Protein AF-A0A9D7S375-F1 (afdb_monomer_lite)

Structure (mmCIF, N/CA/C/O backbone):
data_AF-A0A9D7S375-F1
#
_entry.id   AF-A0A9D7S375-F1
#
loop_
_atom_site.group_PDB
_atom_site.id
_atom_site.type_symbol
_atom_site.label_atom_id
_atom_site.label_alt_id
_atom_site.label_comp_id
_atom_site.label_asym_id
_atom_site.label_entity_id
_atom_site.label_seq_id
_atom_site.pdbx_PDB_ins_code
_atom_site.Cartn_x
_atom_site.Cartn_y
_atom_site.Cartn_z
_atom_site.occupancy
_atom_site.B_iso_or_equiv
_atom_site.auth_seq_id
_atom_site.auth_comp_id
_atom_site.auth_asym_id
_atom_site.auth_atom_id
_atom_site.pdbx_PDB_model_num
ATOM 1 N N . MET A 1 1 ? 10.316 15.879 23.437 1.00 50.62 1 MET A N 1
ATOM 2 C CA . MET A 1 1 ? 9.404 14.785 23.042 1.00 50.62 1 MET A CA 1
ATOM 3 C C . MET A 1 1 ? 8.643 15.244 21.805 1.00 50.62 1 MET A C 1
ATOM 5 O O . MET A 1 1 ? 8.197 16.386 21.811 1.00 50.62 1 MET A O 1
ATOM 9 N N . ARG A 1 2 ? 8.605 14.464 20.718 1.00 58.50 2 ARG A N 1
ATOM 10 C CA . ARG A 1 2 ? 7.935 14.869 19.467 1.00 58.50 2 ARG A CA 1
ATOM 11 C C . ARG A 1 2 ? 6.590 14.155 19.379 1.00 58.50 2 ARG A C 1
ATOM 13 O O . ARG A 1 2 ? 6.566 12.938 19.292 1.00 58.50 2 ARG A O 1
ATOM 20 N N . GLU A 1 3 ? 5.503 14.914 19.408 1.00 64.56 3 GLU A N 1
ATOM 21 C CA . GLU A 1 3 ? 4.153 14.411 19.145 1.00 64.56 3 GLU A CA 1
ATOM 22 C C . GLU A 1 3 ? 3.742 14.777 17.717 1.00 64.56 3 GLU A C 1
ATOM 24 O O . GLU A 1 3 ? 4.007 15.894 17.260 1.00 64.56 3 GLU A O 1
ATOM 29 N N . LEU A 1 4 ? 3.089 13.852 17.010 1.00 70.75 4 LEU A N 1
ATOM 30 C CA . LEU A 1 4 ? 2.532 14.123 15.689 1.00 70.75 4 LEU A CA 1
ATOM 31 C C . LEU A 1 4 ? 1.154 14.772 15.862 1.00 70.75 4 LEU A C 1
ATOM 33 O O . LEU A 1 4 ? 0.188 14.111 16.226 1.00 70.75 4 LEU A O 1
ATOM 37 N N . ARG A 1 5 ? 1.064 16.081 15.618 1.00 74.31 5 ARG A N 1
ATOM 38 C CA . ARG A 1 5 ? -0.189 16.844 15.716 1.00 74.31 5 ARG A CA 1
ATOM 39 C C . ARG A 1 5 ? -0.501 17.503 14.378 1.00 74.31 5 ARG A C 1
ATOM 41 O O . ARG A 1 5 ? 0.368 18.141 13.790 1.00 74.31 5 ARG A O 1
ATOM 48 N N . GLY A 1 6 ? -1.742 17.382 13.912 1.00 83.38 6 GLY A N 1
ATOM 49 C CA . GLY A 1 6 ? -2.213 18.040 12.692 1.00 83.38 6 GLY A CA 1
ATOM 50 C C . GLY A 1 6 ? -3.234 17.216 11.914 1.00 83.38 6 GLY A C 1
ATOM 51 O O . GLY A 1 6 ? -3.605 16.117 12.314 1.00 83.38 6 GLY A O 1
ATOM 52 N N . LEU A 1 7 ? -3.686 17.763 10.784 1.00 84.88 7 LEU A N 1
ATOM 53 C CA . LEU A 1 7 ? -4.572 17.077 9.845 1.00 84.88 7 LEU A CA 1
ATOM 54 C C . LEU A 1 7 ? -3.773 16.635 8.618 1.00 84.88 7 LEU A C 1
ATOM 56 O O . LEU A 1 7 ? -3.236 17.473 7.893 1.00 84.88 7 LEU A O 1
ATOM 60 N N . MET A 1 8 ? -3.752 15.332 8.350 1.00 88.88 8 MET A N 1
ATOM 61 C CA . MET A 1 8 ? -3.214 14.779 7.110 1.00 88.88 8 MET A CA 1
ATOM 62 C C . MET A 1 8 ? -4.339 14.616 6.087 1.00 88.88 8 MET A C 1
ATOM 64 O O . MET A 1 8 ? -5.392 14.062 6.399 1.00 88.88 8 MET A O 1
ATOM 68 N N . LYS A 1 9 ? -4.119 15.095 4.860 1.00 90.44 9 LYS A N 1
ATOM 69 C CA . LYS A 1 9 ? -5.032 14.899 3.726 1.00 90.44 9 LYS A CA 1
ATOM 70 C C . LYS A 1 9 ? -4.306 14.145 2.621 1.00 90.44 9 LYS A C 1
ATOM 72 O O . LYS A 1 9 ? -3.119 14.368 2.402 1.00 90.44 9 LYS A O 1
ATOM 77 N N . GLY A 1 10 ? -5.035 13.296 1.911 1.00 91.50 10 GLY A N 1
ATOM 78 C CA . GLY A 1 10 ? -4.535 12.546 0.768 1.00 91.50 10 GLY A CA 1
ATOM 79 C C . GLY A 1 10 ? -5.690 11.970 -0.038 1.00 91.50 10 GLY A C 1
ATOM 80 O O . GLY A 1 10 ? -6.828 11.957 0.432 1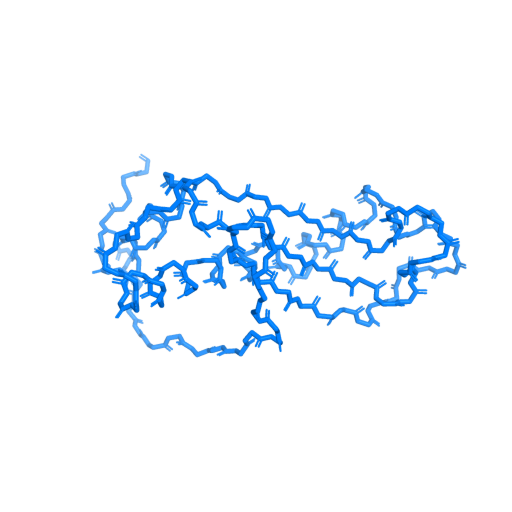.00 91.50 10 GLY A O 1
ATOM 81 N N . TYR A 1 11 ? -5.380 11.501 -1.241 1.00 95.69 11 TYR A N 1
ATOM 82 C CA . TYR A 1 11 ? -6.328 10.868 -2.148 1.00 95.69 11 TYR A CA 1
ATOM 83 C C . TYR A 1 11 ? -5.757 9.514 -2.548 1.00 95.69 11 TYR A C 1
ATOM 85 O O . TYR A 1 11 ? -4.602 9.436 -2.948 1.00 95.69 11 TYR A O 1
ATOM 93 N N . VAL A 1 12 ? -6.551 8.460 -2.392 1.00 96.81 12 VAL A N 1
ATOM 94 C CA . VAL A 1 12 ? -6.218 7.133 -2.916 1.00 96.81 12 VAL A CA 1
ATOM 95 C C . VAL A 1 12 ? -6.832 7.048 -4.307 1.00 96.81 12 VAL A C 1
ATOM 97 O O . VAL A 1 12 ? -8.033 7.292 -4.429 1.00 96.81 12 VAL A O 1
ATOM 100 N N . ASP A 1 13 ? -6.040 6.716 -5.329 1.00 97.56 13 ASP A N 1
ATOM 101 C CA . ASP A 1 13 ? -6.536 6.644 -6.712 1.00 97.56 13 ASP A CA 1
ATOM 102 C C . ASP A 1 13 ? -7.663 5.616 -6.848 1.00 97.56 13 ASP A C 1
ATOM 104 O O . ASP A 1 13 ? -8.696 5.890 -7.459 1.00 97.56 13 ASP A O 1
ATOM 108 N N . LEU A 1 14 ? -7.471 4.427 -6.264 1.00 98.50 14 LEU A N 1
ATOM 109 C CA . LEU A 1 14 ? -8.462 3.360 -6.295 1.00 98.50 14 LEU A CA 1
ATOM 110 C C . LEU A 1 14 ? -8.442 2.520 -5.014 1.00 98.50 14 LEU A C 1
ATOM 112 O O . LEU A 1 14 ? -7.395 2.084 -4.538 1.00 98.50 14 LEU A O 1
ATOM 116 N N . VAL A 1 15 ? -9.639 2.230 -4.503 1.00 98.44 15 VAL A N 1
ATOM 117 C CA . VAL A 1 15 ? -9.885 1.142 -3.552 1.00 98.44 15 VAL A CA 1
ATOM 118 C C . VAL A 1 15 ? -10.713 0.085 -4.266 1.00 98.44 15 VAL A C 1
ATOM 120 O O . VAL A 1 15 ? -11.724 0.415 -4.884 1.00 98.44 15 VAL A O 1
ATOM 123 N N . PHE A 1 16 ? -10.303 -1.177 -4.186 1.00 98.56 16 PHE A N 1
ATOM 124 C CA . PHE A 1 16 ? -11.020 -2.277 -4.830 1.00 98.56 16 PHE A CA 1
ATOM 125 C C . PHE A 1 16 ? -11.116 -3.498 -3.918 1.00 98.56 16 PHE A C 1
ATOM 127 O O . PHE A 1 16 ? -10.298 -3.675 -3.015 1.00 98.56 16 PHE A O 1
ATOM 134 N N . ALA A 1 17 ? -12.128 -4.331 -4.161 1.00 98.19 17 ALA A N 1
ATOM 135 C CA . ALA A 1 17 ? -12.300 -5.606 -3.484 1.00 98.19 17 ALA A CA 1
ATOM 136 C C . ALA A 1 17 ? -11.902 -6.753 -4.418 1.00 98.19 17 ALA A C 1
ATOM 138 O O . ALA A 1 17 ? -12.366 -6.818 -5.557 1.00 98.19 17 ALA A O 1
ATOM 139 N N . PHE A 1 18 ? -11.054 -7.656 -3.938 1.00 97.19 18 PHE A N 1
ATOM 140 C CA . PHE A 1 18 ? -10.633 -8.853 -4.65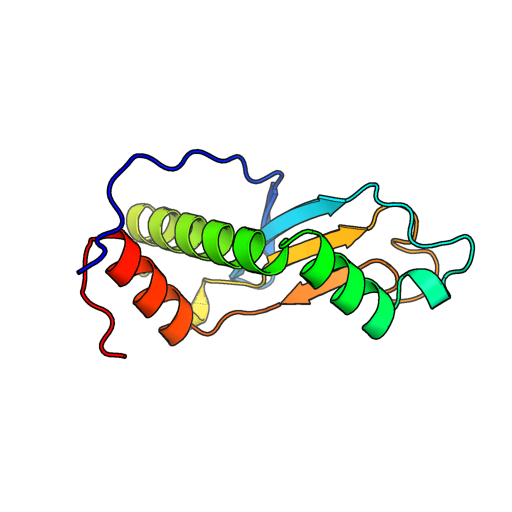8 1.00 97.19 18 PHE A CA 1
ATOM 141 C C . PHE A 1 18 ? -10.345 -9.971 -3.656 1.00 97.19 18 PHE A C 1
ATOM 143 O O . PHE A 1 18 ? -9.767 -9.720 -2.602 1.00 97.19 18 PHE A O 1
ATOM 150 N N . ASP A 1 19 ? -10.796 -11.191 -3.956 1.00 95.88 19 ASP A N 1
ATOM 151 C CA . ASP A 1 19 ? -10.602 -12.373 -3.100 1.00 95.88 19 ASP A CA 1
ATOM 152 C C . ASP A 1 19 ? -10.983 -12.144 -1.616 1.00 95.88 19 ASP A C 1
ATOM 154 O O . ASP A 1 19 ? -10.261 -12.481 -0.678 1.00 95.88 19 ASP A O 1
ATOM 158 N N . GLY A 1 20 ? -12.116 -11.467 -1.394 1.00 96.38 20 GLY A N 1
ATOM 159 C CA . GLY A 1 20 ? -12.631 -11.162 -0.052 1.00 96.38 20 GLY A CA 1
ATOM 160 C C . GLY A 1 20 ? -11.846 -10.099 0.731 1.00 96.38 20 GLY A C 1
ATOM 161 O O . GLY A 1 20 ? -12.131 -9.888 1.911 1.00 96.38 20 GLY A O 1
ATOM 162 N N . ARG A 1 21 ? -10.882 -9.419 0.101 1.00 98.44 21 ARG A N 1
ATOM 163 C CA . ARG A 1 21 ? -10.047 -8.374 0.710 1.00 98.44 21 ARG A CA 1
ATOM 164 C C . ARG A 1 21 ? -10.223 -7.038 0.0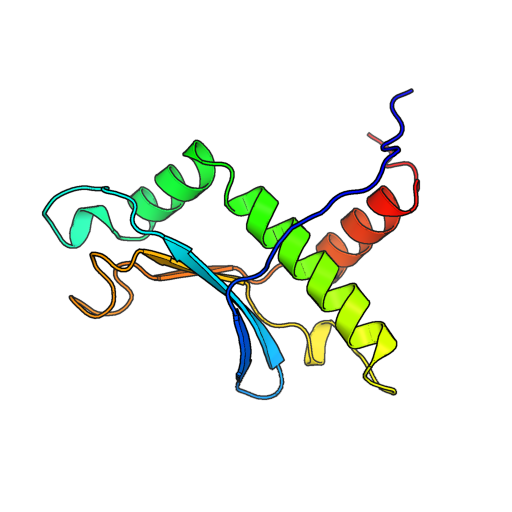10 1.00 98.44 21 ARG A C 1
ATOM 166 O O . ARG A 1 21 ? -10.505 -6.984 -1.182 1.00 98.44 21 ARG A O 1
ATOM 173 N N . TYR A 1 22 ? -10.010 -5.960 0.752 1.00 98.69 22 TYR A N 1
ATOM 174 C CA . TYR A 1 22 ? -10.000 -4.593 0.247 1.00 98.69 22 TYR A CA 1
ATOM 175 C C . TYR A 1 22 ? -8.565 -4.097 0.110 1.00 98.69 22 TYR A C 1
ATOM 177 O O . TYR A 1 22 ? -7.766 -4.199 1.042 1.00 98.69 22 TYR A O 1
ATOM 185 N N . HIS A 1 23 ? -8.254 -3.530 -1.045 1.00 98.75 23 HIS A N 1
ATOM 186 C CA . HIS A 1 23 ? -6.914 -3.135 -1.455 1.00 98.75 23 HIS A CA 1
ATOM 187 C C . HIS A 1 23 ? -6.866 -1.648 -1.779 1.00 98.75 23 HIS A C 1
ATOM 189 O O . HIS A 1 23 ? -7.862 -1.080 -2.230 1.00 98.75 23 HIS A O 1
ATOM 195 N N . VAL A 1 24 ? -5.696 -1.038 -1.600 1.00 98.69 24 VAL A N 1
ATOM 196 C CA . VAL A 1 24 ? -5.402 0.288 -2.161 1.00 98.69 24 VAL A CA 1
ATOM 197 C C . VAL A 1 24 ? -4.549 0.130 -3.410 1.00 98.69 24 VAL A C 1
ATOM 199 O O . VAL A 1 24 ? -3.678 -0.741 -3.458 1.00 98.69 24 VAL A O 1
ATOM 202 N N . LEU A 1 25 ? -4.783 0.979 -4.403 1.00 98.56 25 LEU A N 1
ATOM 203 C CA . LEU A 1 25 ? -4.024 1.024 -5.642 1.00 98.56 25 LEU A CA 1
ATOM 204 C C . LEU A 1 25 ? -3.693 2.466 -6.016 1.00 98.56 25 LEU A C 1
ATOM 206 O O . LEU A 1 25 ? -4.528 3.356 -5.855 1.00 98.56 25 LEU A O 1
ATOM 210 N N . ASP A 1 26 ? -2.477 2.669 -6.515 1.00 98.38 26 ASP A N 1
ATOM 211 C CA . ASP A 1 26 ? -1.956 3.951 -6.988 1.00 98.38 26 ASP A CA 1
ATOM 212 C C . ASP A 1 26 ? -1.218 3.766 -8.328 1.00 98.38 26 ASP A C 1
ATOM 214 O O . ASP A 1 26 ? -0.509 2.768 -8.535 1.00 98.38 26 ASP A O 1
ATOM 218 N N . TYR A 1 27 ? -1.404 4.711 -9.253 1.00 97.81 27 TYR A N 1
ATOM 219 C CA . TYR A 1 27 ? -0.780 4.686 -10.576 1.00 97.81 27 TYR A CA 1
ATOM 220 C C . TYR A 1 27 ? 0.462 5.582 -10.633 1.00 97.81 27 TYR A C 1
ATOM 222 O O . TYR A 1 27 ? 0.419 6.783 -10.370 1.00 97.81 27 TYR A O 1
ATOM 230 N N . LYS A 1 28 ? 1.580 5.016 -11.096 1.00 97.56 28 LYS A N 1
ATOM 231 C CA . LYS A 1 28 ? 2.865 5.706 -11.241 1.00 97.56 28 LYS A CA 1
ATOM 232 C C . LYS A 1 28 ? 3.295 5.789 -12.700 1.00 97.56 28 LYS A C 1
ATOM 234 O O . LYS A 1 28 ? 3.531 4.784 -13.366 1.00 97.56 28 LYS A O 1
ATOM 239 N N . THR A 1 29 ? 3.463 7.010 -13.200 1.00 97.06 29 THR A N 1
ATOM 240 C CA . THR A 1 29 ? 3.970 7.288 -14.555 1.00 97.06 29 THR A CA 1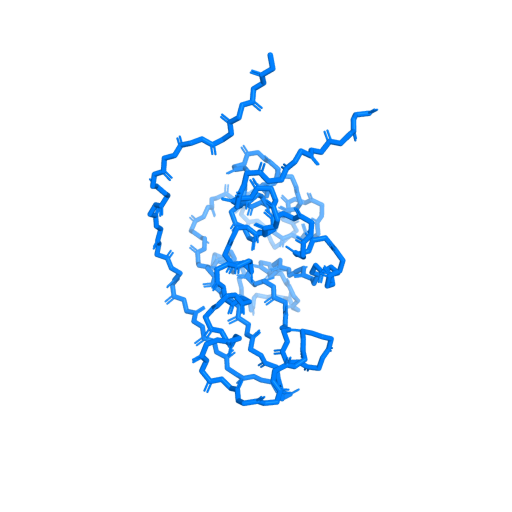
ATOM 241 C C . THR A 1 29 ? 5.481 7.533 -14.573 1.00 97.06 29 THR A C 1
ATOM 243 O O . THR A 1 29 ? 5.976 8.216 -15.465 1.00 97.06 29 THR A O 1
ATOM 246 N N . ASN A 1 30 ? 6.229 7.055 -13.577 1.00 97.38 30 ASN A N 1
ATOM 247 C CA . ASN A 1 30 ? 7.669 7.297 -13.441 1.00 97.38 30 ASN A CA 1
ATOM 248 C C . ASN A 1 30 ? 8.458 6.668 -14.603 1.00 97.38 30 ASN A C 1
ATOM 250 O O . ASN A 1 30 ? 8.030 5.685 -15.208 1.00 97.38 30 ASN A O 1
ATOM 254 N N . PHE A 1 31 ? 9.598 7.266 -14.968 1.00 96.94 31 PHE A N 1
ATOM 255 C CA . PHE A 1 31 ? 10.506 6.712 -15.981 1.00 96.94 31 PHE A CA 1
ATOM 256 C C . PHE A 1 31 ? 11.636 5.993 -15.265 1.00 96.94 31 PHE A C 1
ATOM 258 O O . PHE A 1 31 ? 12.432 6.661 -14.615 1.00 96.94 31 PHE A O 1
ATOM 265 N N . LEU A 1 32 ? 11.703 4.669 -15.380 1.00 96.50 32 LEU A N 1
ATOM 266 C CA . LEU A 1 32 ? 12.802 3.889 -14.796 1.00 96.50 32 LEU A CA 1
ATOM 267 C C . LEU A 1 32 ? 13.824 3.437 -15.850 1.00 96.50 32 LEU A C 1
ATOM 269 O O . LEU A 1 32 ? 14.944 3.071 -15.515 1.00 96.50 32 LEU A O 1
ATOM 273 N N . GLY A 1 33 ? 13.454 3.514 -17.130 1.00 95.62 33 GLY A N 1
ATOM 274 C CA . GLY A 1 33 ? 14.276 3.117 -18.265 1.00 95.62 33 GLY A CA 1
ATOM 275 C C . GLY A 1 33 ? 13.424 2.688 -19.456 1.00 95.62 33 GLY A C 1
ATOM 276 O O . GLY A 1 33 ? 12.200 2.868 -19.462 1.00 95.62 33 GLY A O 1
ATOM 277 N N . THR A 1 34 ? 14.077 2.145 -20.482 1.00 93.94 34 THR A N 1
ATOM 278 C CA . THR A 1 34 ? 13.440 1.717 -21.741 1.00 93.94 34 THR A CA 1
ATOM 279 C C . THR A 1 34 ? 13.232 0.208 -21.832 1.00 93.94 34 THR A C 1
ATOM 281 O O . THR A 1 34 ? 12.580 -0.255 -22.767 1.00 93.94 34 THR A O 1
ATOM 284 N N . ARG A 1 35 ? 13.773 -0.575 -20.891 1.00 93.31 35 ARG A N 1
ATOM 285 C CA . ARG A 1 35 ? 13.686 -2.041 -20.896 1.00 93.31 35 ARG A CA 1
ATOM 286 C C . ARG A 1 35 ? 12.720 -2.512 -19.818 1.00 93.31 35 ARG A C 1
ATOM 288 O O . ARG A 1 35 ? 12.622 -1.905 -18.756 1.00 93.31 35 ARG A O 1
ATOM 295 N N . SER A 1 36 ? 12.083 -3.663 -20.033 1.00 91.38 36 SER A N 1
ATOM 296 C CA . SER A 1 36 ? 11.240 -4.306 -19.012 1.00 91.38 36 SER A CA 1
ATOM 297 C C . SER A 1 36 ? 12.005 -4.569 -17.709 1.00 91.38 36 SER A C 1
ATOM 299 O O . SER A 1 36 ? 11.465 -4.376 -16.625 1.00 91.38 36 SER A O 1
ATOM 301 N N . ALA A 1 37 ? 13.292 -4.924 -17.802 1.00 92.31 37 ALA A N 1
ATOM 302 C CA . ALA A 1 37 ? 14.169 -5.135 -16.650 1.00 92.31 37 ALA A CA 1
ATOM 303 C C . ALA A 1 37 ? 14.287 -3.909 -15.726 1.00 92.31 37 ALA A C 1
ATOM 305 O O . ALA A 1 37 ? 14.474 -4.083 -14.524 1.00 92.31 37 ALA A O 1
ATOM 306 N N . ASP A 1 38 ? 14.118 -2.696 -16.260 1.00 95.94 38 ASP A N 1
ATOM 307 C CA . ASP A 1 38 ? 14.193 -1.452 -15.489 1.00 95.94 38 ASP A CA 1
ATOM 308 C C . ASP A 1 38 ? 12.939 -1.243 -14.603 1.00 95.94 38 ASP A C 1
ATOM 310 O O . ASP A 1 38 ? 12.896 -0.340 -13.776 1.00 95.94 38 ASP A O 1
ATOM 314 N N . TYR A 1 39 ? 11.919 -2.102 -14.736 1.00 96.81 39 TYR A N 1
ATOM 315 C CA . TYR A 1 39 ? 10.672 -2.083 -13.959 1.00 96.81 39 TYR A CA 1
ATOM 316 C C . TYR A 1 39 ? 10.419 -3.416 -13.235 1.00 96.81 39 TYR A C 1
ATOM 318 O O . TYR A 1 39 ? 9.270 -3.802 -13.009 1.00 96.81 39 TYR A O 1
ATOM 326 N N . ARG A 1 40 ? 11.479 -4.150 -12.880 1.00 93.25 40 ARG A N 1
ATOM 327 C CA . ARG A 1 40 ? 11.394 -5.383 -12.078 1.00 93.25 40 ARG A CA 1
ATOM 328 C C . ARG A 1 40 ? 11.876 -5.159 -10.645 1.00 93.25 40 ARG A C 1
ATOM 330 O O . ARG A 1 40 ? 12.523 -4.156 -10.363 1.00 93.25 40 ARG A O 1
ATOM 337 N N . SER A 1 41 ? 11.552 -6.117 -9.770 1.00 89.94 41 SER A N 1
ATOM 338 C CA . SER A 1 41 ? 11.752 -6.133 -8.307 1.00 89.94 41 SER A CA 1
ATOM 339 C C . SER A 1 41 ? 12.721 -5.081 -7.748 1.00 89.94 41 SER A C 1
ATOM 341 O O . SER A 1 41 ? 12.273 -4.146 -7.098 1.00 89.94 41 SER A O 1
ATOM 343 N N . GLU A 1 42 ? 14.028 -5.195 -8.009 1.00 93.19 42 GLU A N 1
ATOM 344 C CA . GLU A 1 42 ? 15.040 -4.314 -7.408 1.00 93.19 42 GLU A CA 1
ATOM 345 C C . GLU A 1 42 ? 14.917 -2.849 -7.855 1.00 93.19 42 GLU A C 1
ATOM 347 O O . GLU A 1 42 ? 15.014 -1.942 -7.027 1.00 93.19 42 GLU A O 1
ATOM 352 N N . ALA A 1 43 ? 14.647 -2.610 -9.141 1.00 95.88 43 ALA A N 1
ATOM 353 C CA . ALA A 1 43 ? 14.458 -1.268 -9.684 1.00 95.88 43 ALA A CA 1
ATOM 354 C C . ALA A 1 43 ? 13.164 -0.626 -9.158 1.00 95.88 43 ALA A C 1
ATOM 356 O O . ALA A 1 43 ? 13.162 0.549 -8.788 1.00 95.88 43 ALA A O 1
ATOM 357 N N . LEU A 1 44 ? 12.084 -1.411 -9.040 1.00 96.75 44 LEU A N 1
ATOM 358 C CA . LEU A 1 44 ? 10.847 -0.944 -8.407 1.00 96.75 44 LEU A CA 1
ATOM 359 C C . LEU A 1 44 ? 11.072 -0.621 -6.929 1.00 96.75 44 LEU A C 1
ATOM 361 O O . LEU A 1 44 ? 10.671 0.445 -6.473 1.00 96.75 44 LEU A O 1
ATOM 365 N N . ASP A 1 45 ? 11.755 -1.487 -6.181 1.00 96.50 45 ASP A N 1
ATOM 366 C CA . ASP A 1 45 ? 12.061 -1.237 -4.772 1.00 96.50 45 ASP A CA 1
ATOM 367 C C . ASP A 1 45 ? 12.953 0.001 -4.583 1.00 96.50 45 ASP A C 1
ATOM 369 O O . ASP A 1 45 ? 12.767 0.749 -3.618 1.00 96.50 45 ASP A O 1
ATOM 373 N N . ALA A 1 46 ? 13.898 0.249 -5.495 1.00 97.25 46 ALA A N 1
ATOM 374 C CA . ALA A 1 46 ? 14.699 1.470 -5.501 1.00 97.25 46 ALA A CA 1
ATOM 375 C C . ALA A 1 46 ? 13.829 2.713 -5.729 1.00 97.25 46 ALA A C 1
ATOM 377 O O . ALA A 1 46 ? 13.870 3.630 -4.907 1.00 97.25 46 ALA A O 1
ATOM 378 N N . ALA A 1 47 ? 12.971 2.703 -6.752 1.00 97.69 47 ALA A N 1
ATOM 379 C CA . ALA A 1 47 ? 12.053 3.806 -7.041 1.00 97.69 47 ALA A CA 1
ATOM 380 C C . ALA A 1 47 ? 11.065 4.066 -5.887 1.00 97.69 47 ALA A C 1
ATOM 382 O O . ALA A 1 47 ? 10.801 5.212 -5.515 1.00 97.69 47 ALA A O 1
ATOM 383 N N . MET A 1 48 ? 10.544 3.002 -5.268 1.00 98.19 48 MET A N 1
ATOM 384 C CA . MET A 1 48 ? 9.650 3.093 -4.110 1.00 98.19 48 MET A CA 1
ATOM 385 C C . MET A 1 48 ? 10.333 3.730 -2.893 1.00 98.19 48 MET A C 1
ATOM 387 O O . MET A 1 48 ? 9.676 4.457 -2.140 1.00 98.19 48 MET A O 1
ATOM 391 N N . ARG A 1 49 ? 11.635 3.469 -2.688 1.00 97.56 49 ARG A N 1
ATOM 392 C CA . ARG A 1 49 ? 12.438 4.118 -1.637 1.00 97.56 49 ARG A CA 1
ATOM 393 C C . ARG A 1 49 ? 12.735 5.575 -1.970 1.00 97.56 49 ARG A C 1
ATOM 395 O O . ARG A 1 49 ? 12.511 6.424 -1.112 1.00 97.56 49 ARG A O 1
ATOM 402 N N . GLU A 1 50 ? 13.204 5.847 -3.186 1.00 97.75 50 GLU A N 1
ATOM 403 C CA . GLU A 1 50 ? 13.598 7.183 -3.652 1.00 97.75 50 GLU A CA 1
ATOM 404 C C . GLU A 1 50 ? 12.456 8.195 -3.527 1.00 97.75 50 GLU A C 1
ATOM 406 O O . GLU A 1 50 ? 12.656 9.311 -3.054 1.00 97.75 50 GLU A O 1
ATOM 411 N N . HIS A 1 51 ? 11.239 7.789 -3.886 1.00 97.25 51 HIS A N 1
ATOM 412 C CA . HIS A 1 51 ? 10.070 8.666 -3.835 1.00 97.25 51 HIS A CA 1
ATOM 413 C C . HIS A 1 51 ? 9.239 8.530 -2.553 1.00 97.25 51 HIS A C 1
ATOM 415 O O . HIS A 1 51 ? 8.147 9.090 -2.464 1.00 97.25 51 HIS A O 1
ATOM 421 N N . HIS A 1 52 ? 9.717 7.765 -1.566 1.00 97.06 52 HIS A N 1
ATOM 422 C CA . HIS A 1 52 ? 9.013 7.495 -0.307 1.00 97.06 52 HIS A CA 1
ATOM 423 C C . HIS A 1 52 ? 7.593 6.919 -0.472 1.00 97.06 52 HIS A C 1
ATOM 425 O O . HIS A 1 52 ? 6.767 6.986 0.443 1.00 97.06 52 HIS A O 1
ATOM 431 N N . TYR A 1 53 ? 7.309 6.281 -1.608 1.00 98.19 53 TYR A N 1
ATOM 432 C CA . TYR A 1 53 ? 6.012 5.665 -1.879 1.00 98.19 53 TYR A CA 1
ATOM 433 C C . TYR A 1 53 ? 5.694 4.526 -0.907 1.00 98.19 53 TYR A C 1
ATOM 435 O O . TYR A 1 53 ? 4.528 4.267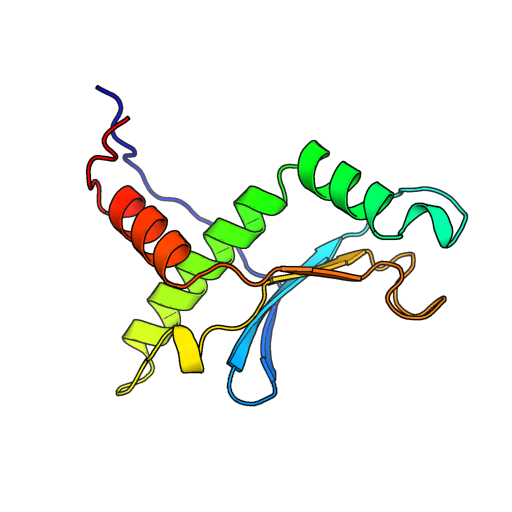 -0.639 1.00 98.19 53 TYR A O 1
ATOM 443 N N . GLY A 1 54 ? 6.706 3.891 -0.304 1.00 97.50 54 GLY A N 1
ATOM 444 C CA . GLY A 1 54 ? 6.483 2.910 0.762 1.00 97.50 54 GLY A CA 1
ATOM 445 C C . GLY A 1 54 ? 5.773 3.500 1.989 1.00 97.50 54 GLY A C 1
ATOM 446 O O . GLY A 1 54 ? 4.881 2.860 2.546 1.00 97.50 54 GLY A O 1
ATOM 447 N N . LEU A 1 55 ? 6.118 4.734 2.380 1.00 97.00 55 LEU A N 1
ATOM 448 C CA . LEU A 1 55 ? 5.438 5.440 3.471 1.00 97.00 55 LEU A CA 1
ATOM 449 C C . LEU A 1 55 ? 4.014 5.826 3.059 1.00 97.00 55 LEU A C 1
ATOM 451 O O . LEU A 1 55 ? 3.078 5.636 3.831 1.00 97.00 55 LEU A O 1
ATOM 455 N N . GLN A 1 56 ? 3.844 6.310 1.828 1.00 97.81 56 GLN A N 1
ATOM 456 C CA . GLN A 1 56 ? 2.529 6.633 1.274 1.00 97.81 56 GLN A CA 1
ATOM 457 C C . GLN A 1 56 ? 1.604 5.401 1.271 1.00 97.81 56 GLN A C 1
ATOM 459 O O . GLN A 1 56 ? 0.480 5.477 1.765 1.00 97.81 56 GLN A O 1
ATOM 464 N N . ALA A 1 57 ? 2.100 4.250 0.807 1.00 98.44 57 ALA A N 1
ATOM 465 C CA . ALA A 1 57 ? 1.376 2.981 0.779 1.00 98.44 57 ALA A CA 1
ATOM 466 C C . ALA A 1 57 ? 0.915 2.548 2.179 1.00 98.44 57 ALA A C 1
ATOM 468 O O . ALA A 1 57 ? -0.219 2.096 2.359 1.00 98.44 57 ALA A O 1
ATOM 469 N N . LEU A 1 58 ? 1.788 2.707 3.179 1.00 98.31 58 LEU A N 1
ATOM 470 C CA . LEU A 1 58 ? 1.481 2.394 4.572 1.00 98.31 58 LEU A CA 1
ATOM 471 C C . LEU A 1 58 ? 0.391 3.319 5.125 1.00 98.31 58 LEU A C 1
ATOM 473 O O . LEU A 1 58 ? -0.592 2.838 5.683 1.00 98.31 58 LEU A O 1
ATOM 477 N N . ILE A 1 59 ? 0.516 4.631 4.904 1.00 97.69 59 ILE A N 1
ATOM 478 C CA . ILE A 1 59 ? -0.488 5.623 5.319 1.00 97.69 59 ILE A CA 1
ATOM 479 C C . ILE A 1 59 ? -1.844 5.333 4.664 1.00 97.69 59 ILE A C 1
ATOM 481 O O . ILE A 1 59 ? -2.872 5.363 5.340 1.00 97.69 59 ILE A O 1
ATOM 485 N N . TYR A 1 60 ? -1.867 5.012 3.369 1.00 98.44 60 TYR A N 1
ATOM 486 C CA . TYR A 1 60 ? -3.104 4.673 2.658 1.00 98.44 60 TYR A CA 1
ATOM 487 C C . TYR A 1 60 ? -3.730 3.383 3.187 1.00 98.44 60 TYR A C 1
ATOM 489 O O . TYR A 1 60 ? -4.948 3.309 3.333 1.00 98.44 60 TYR A O 1
ATOM 497 N N . SER A 1 61 ? -2.910 2.399 3.556 1.00 98.56 61 SER A N 1
ATOM 498 C CA . SER A 1 61 ? -3.389 1.160 4.175 1.00 98.56 61 SER A CA 1
ATOM 499 C C . SER A 1 61 ? -4.008 1.410 5.556 1.00 98.56 61 SER A C 1
ATOM 501 O O . SER A 1 61 ? -5.045 0.830 5.870 1.00 98.56 61 SER A O 1
ATOM 503 N N . VAL A 1 62 ? -3.435 2.315 6.360 1.00 98.25 62 VAL A N 1
ATOM 504 C CA . VAL A 1 62 ? -4.014 2.752 7.647 1.00 98.25 62 VAL A CA 1
ATOM 505 C C . VAL A 1 62 ? -5.327 3.511 7.431 1.00 98.25 62 VAL A C 1
ATOM 507 O O . VAL A 1 62 ? -6.320 3.258 8.113 1.00 98.25 62 VAL A O 1
ATOM 510 N N . ALA A 1 63 ? -5.379 4.402 6.438 1.00 98.06 63 ALA A N 1
ATOM 511 C CA . ALA A 1 63 ? -6.607 5.112 6.089 1.00 98.06 63 ALA A CA 1
ATOM 512 C C . ALA A 1 63 ? -7.724 4.143 5.664 1.00 98.06 63 ALA A C 1
ATOM 514 O O . ALA A 1 63 ? -8.859 4.274 6.131 1.00 98.06 63 ALA A O 1
ATOM 515 N N . LEU A 1 64 ? -7.397 3.140 4.840 1.00 98.50 64 LEU A N 1
ATOM 516 C CA . LEU A 1 64 ? -8.330 2.081 4.460 1.00 98.50 64 LEU A CA 1
ATOM 517 C C . LEU A 1 64 ? -8.758 1.254 5.678 1.00 98.50 64 LEU A C 1
ATOM 519 O O . LEU A 1 64 ? -9.950 1.015 5.851 1.00 98.50 64 LEU A O 1
ATOM 523 N N . HIS A 1 65 ? -7.826 0.886 6.559 1.00 98.50 65 HIS A N 1
ATOM 524 C CA . HIS A 1 65 ? -8.129 0.172 7.799 1.00 98.50 65 HIS A CA 1
ATOM 525 C C . HIS A 1 65 ? -9.172 0.916 8.647 1.00 98.50 65 HIS A C 1
ATOM 527 O O . HIS A 1 65 ? -10.209 0.346 8.992 1.00 98.50 65 HIS A O 1
ATOM 533 N N . ARG A 1 66 ? -8.953 2.211 8.901 1.00 97.56 66 ARG A N 1
ATOM 534 C CA . ARG A 1 66 ? -9.899 3.069 9.634 1.00 97.56 66 ARG A CA 1
ATOM 535 C C . ARG A 1 66 ? -11.227 3.261 8.910 1.00 97.56 66 ARG A C 1
ATOM 537 O O . ARG A 1 66 ? -12.253 3.512 9.542 1.00 97.56 66 ARG A O 1
ATOM 544 N N . TYR A 1 67 ? -11.218 3.257 7.580 1.00 98.00 67 TYR A N 1
ATOM 545 C CA . TYR A 1 67 ? -12.441 3.357 6.792 1.00 98.00 67 TYR A CA 1
ATOM 546 C C . TYR A 1 67 ? -13.284 2.086 6.933 1.00 98.00 67 TYR A C 1
ATOM 548 O O . TYR A 1 67 ? -14.463 2.180 7.266 1.00 98.00 67 TYR A O 1
ATOM 556 N N . LEU A 1 68 ? -12.676 0.911 6.757 1.00 98.38 68 LEU A N 1
ATOM 557 C CA . LEU A 1 68 ? -13.359 -0.380 6.857 1.00 98.38 68 LEU A CA 1
ATOM 558 C C . LEU A 1 68 ? -13.891 -0.642 8.266 1.00 98.38 68 LEU A C 1
ATOM 560 O O . LEU A 1 68 ? -15.049 -1.026 8.395 1.00 98.38 68 LEU A O 1
ATOM 564 N N . GLY A 1 69 ? -13.114 -0.333 9.310 1.00 98.19 69 GLY A N 1
ATOM 565 C CA . GLY A 1 69 ? -13.565 -0.471 10.701 1.00 98.19 69 GLY A CA 1
ATOM 566 C C . GLY A 1 69 ? -14.768 0.405 11.068 1.00 98.19 69 GLY A C 1
ATOM 567 O O . GLY A 1 69 ? -15.435 0.147 12.060 1.00 98.19 69 GLY A O 1
ATOM 568 N N . ARG A 1 70 ? -15.080 1.429 10.261 1.00 97.75 70 ARG A N 1
ATOM 569 C CA . ARG A 1 70 ? -16.290 2.257 10.412 1.00 97.75 70 ARG A CA 1
ATOM 570 C C . ARG A 1 70 ? -17.454 1.820 9.525 1.00 97.75 70 ARG A C 1
ATOM 572 O O . ARG A 1 70 ? -18.536 2.386 9.641 1.00 97.75 70 ARG A O 1
ATOM 579 N N . ARG A 1 71 ? -17.224 0.910 8.578 1.00 97.25 71 ARG A N 1
ATOM 580 C CA . ARG A 1 71 ? -18.195 0.538 7.536 1.00 97.25 71 ARG A CA 1
ATOM 581 C C . ARG A 1 71 ? -18.639 -0.915 7.598 1.00 97.25 71 ARG A C 1
ATOM 583 O O . ARG A 1 71 ? -19.715 -1.205 7.091 1.00 97.25 71 ARG A O 1
ATOM 590 N N . LEU A 1 72 ? -17.815 -1.797 8.151 1.00 97.06 72 LEU A N 1
ATOM 591 C CA . LEU A 1 72 ? -18.090 -3.223 8.261 1.00 97.06 72 LEU A CA 1
ATOM 592 C C . LEU A 1 72 ? -18.259 -3.588 9.736 1.00 97.06 72 LEU A C 1
ATOM 594 O O . LEU A 1 72 ? -17.384 -3.280 10.543 1.00 97.06 72 LEU A O 1
ATOM 598 N N . ASP A 1 73 ? -19.356 -4.268 10.063 1.00 95.12 73 ASP A N 1
ATOM 599 C CA . ASP A 1 73 ? -19.686 -4.640 11.443 1.00 95.12 73 ASP A CA 1
ATOM 600 C C . ASP A 1 73 ? -18.734 -5.712 12.014 1.00 95.12 73 ASP A C 1
ATOM 602 O O . ASP A 1 73 ? -18.409 -5.681 13.198 1.00 95.12 73 ASP A O 1
ATOM 606 N N . ASP A 1 74 ? -18.241 -6.640 11.183 1.00 96.56 74 ASP A N 1
ATOM 607 C CA . ASP A 1 74 ? -17.354 -7.752 11.565 1.00 96.56 74 ASP A CA 1
ATOM 608 C C . ASP A 1 74 ? -15.905 -7.559 11.072 1.00 96.56 74 ASP A C 1
ATOM 610 O O . ASP A 1 74 ? -15.203 -8.518 10.732 1.00 96.56 74 ASP A O 1
ATOM 614 N N . TYR A 1 75 ? -15.437 -6.308 10.999 1.00 98.31 75 TYR A N 1
ATOM 615 C CA . TYR A 1 75 ? -14.128 -5.993 10.431 1.00 98.31 75 TYR A CA 1
ATOM 616 C C . TYR A 1 75 ? -12.954 -6.638 11.189 1.00 98.31 75 TYR A C 1
ATOM 618 O O . TYR A 1 75 ? -12.522 -6.167 12.237 1.00 98.31 75 TYR A O 1
ATOM 626 N N . ASP A 1 76 ? -12.357 -7.659 10.578 1.00 98.06 76 ASP A N 1
ATOM 627 C CA . ASP A 1 76 ? -11.040 -8.186 10.939 1.00 98.06 76 ASP A CA 1
ATOM 628 C C . ASP A 1 76 ? -9.967 -7.765 9.905 1.00 98.06 76 ASP A C 1
ATOM 630 O O . ASP A 1 76 ? -10.046 -8.183 8.745 1.00 98.06 76 ASP A O 1
ATOM 634 N N . PRO A 1 77 ? -8.924 -6.995 10.282 1.00 97.88 77 PRO A N 1
ATOM 635 C CA . PRO A 1 77 ? -7.825 -6.633 9.383 1.00 97.88 77 PRO A CA 1
ATOM 636 C C . PRO A 1 77 ? -7.084 -7.840 8.788 1.00 97.88 77 PRO A C 1
ATOM 638 O O . PRO A 1 77 ? -6.623 -7.780 7.647 1.00 97.88 77 PRO A O 1
ATOM 641 N N . ALA A 1 78 ? -6.963 -8.954 9.514 1.00 97.44 78 ALA A N 1
ATOM 642 C CA . ALA A 1 78 ? -6.297 -10.155 9.010 1.00 97.44 78 ALA A CA 1
ATOM 643 C C . ALA A 1 78 ? -7.100 -10.824 7.880 1.00 97.44 78 ALA A C 1
ATOM 645 O O . ALA A 1 78 ? -6.510 -11.389 6.945 1.00 97.44 78 ALA A O 1
ATOM 646 N N . ARG A 1 79 ? -8.432 -10.711 7.923 1.00 97.69 79 ARG A N 1
ATOM 647 C CA . ARG A 1 79 ? -9.360 -11.243 6.916 1.00 97.69 79 ARG A CA 1
ATOM 648 C C . ARG A 1 79 ? -9.634 -10.264 5.779 1.00 97.69 79 ARG A C 1
ATOM 650 O O . ARG A 1 79 ? -9.588 -10.675 4.627 1.00 97.69 79 ARG A O 1
ATOM 657 N N . HIS A 1 80 ? -9.882 -8.998 6.091 1.00 98.50 80 HIS A N 1
ATOM 658 C CA . HIS A 1 80 ? -10.462 -8.035 5.157 1.00 98.50 80 HIS A CA 1
ATOM 659 C C . HIS A 1 80 ? -9.456 -7.039 4.585 1.00 98.50 80 HIS A C 1
ATOM 661 O O . HIS A 1 80 ? -9.688 -6.525 3.494 1.00 98.50 80 HIS A O 1
ATOM 667 N N . LEU A 1 81 ? -8.341 -6.755 5.270 1.00 98.56 81 LEU A N 1
ATOM 668 C CA . LEU A 1 81 ? -7.338 -5.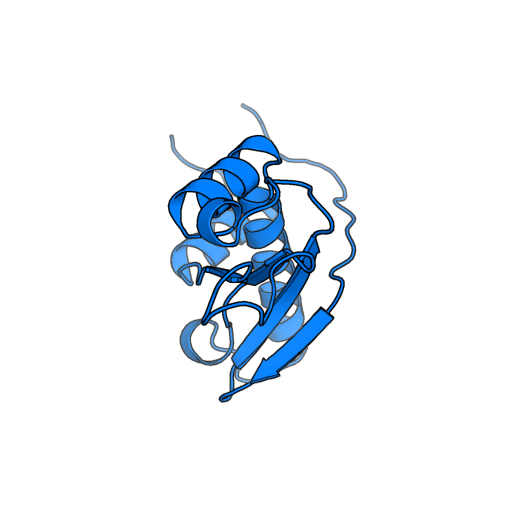828 4.745 1.00 98.56 81 LEU A CA 1
ATOM 669 C C . LEU A 1 81 ? -6.398 -6.553 3.772 1.00 98.56 81 LEU A C 1
ATOM 671 O O . LEU A 1 81 ? -5.817 -7.604 4.079 1.00 98.56 81 LEU A O 1
ATOM 675 N N . GLY A 1 82 ? -6.291 -5.989 2.575 1.00 98.38 82 GLY A N 1
ATOM 676 C CA . GLY A 1 82 ? -5.466 -6.472 1.482 1.00 98.38 82 GLY A CA 1
ATOM 677 C C . GLY A 1 82 ? -4.109 -5.774 1.384 1.00 98.38 82 GLY A C 1
ATOM 678 O O . GLY A 1 82 ? -3.603 -5.163 2.322 1.00 98.38 82 GLY A O 1
ATOM 679 N N . GLU A 1 83 ? -3.496 -5.925 0.217 1.00 98.50 83 GLU A N 1
ATOM 680 C CA . GLU A 1 83 ? -2.214 -5.324 -0.159 1.00 98.50 83 GLU A CA 1
ATOM 681 C C . GLU A 1 83 ? -2.374 -3.888 -0.684 1.00 98.50 83 GLU A C 1
ATOM 683 O O . GLU A 1 83 ? -3.437 -3.518 -1.192 1.00 98.50 83 GLU A O 1
ATOM 688 N N . ALA A 1 84 ? -1.285 -3.122 -0.637 1.00 98.44 84 ALA A N 1
ATOM 689 C CA . ALA A 1 84 ? -1.110 -1.905 -1.419 1.00 98.44 84 ALA A CA 1
ATOM 690 C C . ALA A 1 84 ? -0.473 -2.234 -2.774 1.00 98.44 84 ALA A C 1
ATOM 692 O O . ALA A 1 84 ? 0.532 -2.947 -2.814 1.00 98.44 84 ALA A O 1
ATOM 693 N N . TRP A 1 85 ? -1.043 -1.701 -3.855 1.00 98.12 85 TRP A N 1
ATOM 694 C CA . TRP A 1 85 ? -0.646 -1.944 -5.244 1.00 98.12 85 TRP A CA 1
ATOM 695 C C . TRP A 1 85 ? -0.142 -0.645 -5.873 1.00 98.12 85 TRP A C 1
ATOM 697 O O . TRP A 1 85 ? -0.847 0.358 -5.884 1.00 98.12 85 TRP A O 1
ATOM 707 N N . TYR A 1 86 ? 1.076 -0.654 -6.398 1.00 98.06 86 TYR A N 1
ATOM 708 C CA . TYR A 1 86 ? 1.672 0.473 -7.108 1.00 98.06 86 TYR A CA 1
ATOM 709 C C . TYR A 1 86 ? 1.968 0.032 -8.534 1.00 98.06 86 TYR A C 1
ATOM 711 O O . TYR A 1 86 ? 2.832 -0.817 -8.771 1.00 98.06 86 TYR A O 1
ATOM 719 N N . LEU A 1 87 ? 1.213 0.594 -9.475 1.00 97.69 87 LEU A N 1
ATOM 720 C CA . LEU A 1 87 ? 1.287 0.237 -10.884 1.00 97.69 87 LEU A CA 1
ATOM 721 C C . LEU A 1 87 ? 2.156 1.242 -11.632 1.00 97.69 87 LEU A C 1
ATOM 723 O O . LEU A 1 87 ? 1.720 2.350 -11.941 1.00 97.69 87 LEU A O 1
ATOM 727 N N . PHE A 1 88 ? 3.379 0.846 -11.969 1.00 97.81 88 PHE A N 1
ATOM 728 C CA . PHE A 1 88 ? 4.250 1.592 -12.870 1.00 97.81 88 PHE A CA 1
ATOM 729 C C . PHE A 1 88 ? 3.789 1.364 -14.310 1.00 97.81 88 PHE A C 1
ATOM 731 O O . PHE A 1 88 ? 4.257 0.467 -15.016 1.00 97.81 88 PHE A O 1
ATOM 738 N N . VAL A 1 89 ? 2.833 2.190 -14.740 1.00 96.50 89 VAL A N 1
ATOM 739 C CA . VAL A 1 89 ? 1.998 1.954 -15.933 1.00 96.50 89 VAL A CA 1
ATOM 740 C C . VAL A 1 89 ? 2.780 1.841 -17.239 1.00 96.50 89 VAL A C 1
ATOM 742 O O . VAL A 1 89 ? 2.281 1.277 -18.203 1.00 96.50 89 VAL A O 1
ATOM 745 N N . ARG A 1 90 ? 4.017 2.346 -17.284 1.00 95.88 90 ARG A N 1
ATOM 746 C CA . ARG A 1 90 ? 4.874 2.280 -18.476 1.00 95.88 90 ARG A CA 1
ATOM 747 C C . ARG A 1 90 ? 5.370 0.878 -18.806 1.00 95.88 90 ARG A C 1
ATOM 749 O O . ARG A 1 90 ? 5.788 0.659 -19.937 1.00 95.88 90 ARG A O 1
ATOM 756 N N . ALA A 1 91 ? 5.341 -0.038 -17.842 1.00 95.00 91 ALA A N 1
ATOM 757 C CA . ALA A 1 91 ? 5.791 -1.407 -18.050 1.00 95.00 91 ALA A CA 1
ATOM 758 C C . ALA A 1 91 ? 4.767 -2.471 -17.641 1.00 95.00 91 ALA A C 1
ATOM 760 O O . ALA A 1 91 ? 5.031 -3.663 -17.803 1.00 95.00 91 ALA A O 1
ATOM 761 N N . LEU A 1 92 ? 3.600 -2.042 -17.148 1.00 91.88 92 LEU A N 1
ATOM 762 C CA . LEU A 1 92 ? 2.533 -2.940 -16.732 1.00 91.88 92 LEU A CA 1
ATOM 763 C C . LEU A 1 92 ? 2.061 -3.799 -17.911 1.00 91.88 92 LEU A C 1
ATOM 765 O O . LEU A 1 92 ? 1.713 -3.278 -18.969 1.00 91.88 92 LEU A O 1
ATOM 769 N N . GLY A 1 93 ? 2.046 -5.118 -17.718 1.00 85.31 93 GLY A N 1
ATOM 770 C CA . GLY A 1 93 ? 1.566 -6.075 -18.718 1.00 85.31 93 GLY A CA 1
ATOM 771 C C . GLY A 1 93 ? 2.519 -6.329 -19.891 1.00 85.31 93 GLY A C 1
ATOM 772 O O . GLY A 1 93 ? 2.153 -7.075 -20.795 1.00 85.31 93 GLY A O 1
ATOM 773 N N . LEU A 1 94 ? 3.730 -5.756 -19.891 1.00 87.56 94 LEU A N 1
ATOM 774 C CA . LEU A 1 94 ? 4.727 -6.048 -20.930 1.00 87.56 94 LEU A CA 1
ATOM 775 C C . LEU A 1 94 ? 5.339 -7.446 -20.779 1.00 87.56 94 LEU A C 1
ATOM 777 O O . LEU A 1 94 ? 5.652 -8.082 -21.781 1.00 87.56 94 LEU A O 1
ATOM 781 N N . ASP A 1 95 ? 5.542 -7.903 -19.542 1.00 86.88 95 ASP A N 1
ATOM 782 C CA . ASP A 1 95 ? 6.105 -9.222 -19.241 1.00 86.88 95 ASP A CA 1
ATOM 783 C C . ASP A 1 95 ? 5.852 -9.604 -17.774 1.00 86.88 95 ASP A C 1
ATOM 785 O O . ASP A 1 95 ? 6.424 -8.993 -16.866 1.00 86.88 95 ASP A O 1
ATOM 789 N N . GLY A 1 96 ? 4.990 -10.596 -17.535 1.00 87.56 96 GLY A N 1
ATOM 790 C CA . GLY A 1 96 ? 4.619 -11.044 -16.189 1.00 87.56 96 GLY A CA 1
ATOM 791 C C . GLY A 1 96 ? 4.211 -9.885 -15.269 1.00 87.56 96 GLY A C 1
ATOM 792 O O . GLY A 1 96 ? 3.431 -9.018 -15.658 1.00 87.56 96 GLY A O 1
ATOM 793 N N . ASP A 1 97 ? 4.804 -9.841 -14.073 1.00 88.75 97 ASP A N 1
ATOM 794 C CA . ASP A 1 97 ? 4.550 -8.816 -13.046 1.00 88.75 97 ASP A CA 1
ATOM 795 C C . ASP A 1 97 ? 5.415 -7.548 -13.219 1.00 88.75 97 ASP A C 1
ATOM 797 O O . ASP A 1 97 ? 5.613 -6.774 -12.279 1.00 88.75 97 ASP A O 1
ATOM 801 N N . THR A 1 98 ? 5.982 -7.310 -14.405 1.00 94.19 98 THR A N 1
ATOM 802 C CA . THR A 1 98 ? 6.771 -6.094 -14.647 1.00 94.19 98 THR A CA 1
ATOM 803 C C . THR A 1 98 ? 5.911 -4.847 -14.416 1.00 94.19 98 THR A C 1
ATOM 805 O O . THR A 1 98 ? 4.762 -4.766 -14.851 1.00 94.19 98 THR A O 1
ATOM 808 N N . GLY A 1 99 ? 6.467 -3.863 -13.708 1.00 96.31 99 GLY A N 1
ATOM 809 C CA . GLY A 1 99 ? 5.763 -2.639 -13.337 1.00 96.31 99 GLY A CA 1
ATOM 810 C C . GLY A 1 99 ? 4.748 -2.802 -12.200 1.00 96.31 99 GLY A C 1
ATOM 811 O O . GLY A 1 99 ? 4.149 -1.807 -11.800 1.00 96.31 99 GLY A O 1
ATOM 812 N N . LEU A 1 100 ? 4.561 -4.003 -11.646 1.00 96.62 100 LEU A N 1
ATOM 813 C CA . LEU A 1 100 ? 3.721 -4.225 -10.473 1.00 96.62 100 LEU A CA 1
ATOM 814 C C . LEU A 1 100 ? 4.589 -4.287 -9.216 1.00 96.62 100 LEU A C 1
ATOM 816 O O . LEU A 1 100 ? 5.324 -5.247 -8.988 1.00 96.62 100 LEU A O 1
ATOM 820 N N . TRP A 1 101 ? 4.451 -3.283 -8.356 1.00 97.25 101 TRP A N 1
ATOM 821 C CA . TRP A 1 101 ? 4.904 -3.385 -6.975 1.00 97.25 101 TRP A CA 1
ATOM 822 C C . TRP A 1 101 ? 3.700 -3.621 -6.071 1.00 97.25 101 TRP A C 1
ATOM 824 O O . TRP A 1 101 ? 2.698 -2.911 -6.161 1.00 97.25 101 TRP A O 1
ATOM 834 N N . ARG A 1 102 ? 3.789 -4.603 -5.175 1.00 96.69 102 ARG A N 1
ATOM 835 C CA . ARG A 1 102 ? 2.744 -4.863 -4.185 1.00 96.69 102 ARG A CA 1
ATOM 836 C C . ARG A 1 102 ? 3.331 -5.198 -2.831 1.00 96.69 102 ARG A C 1
ATOM 838 O O . ARG A 1 102 ? 4.388 -5.822 -2.735 1.00 96.69 102 ARG A O 1
ATOM 845 N N . ARG A 1 103 ? 2.639 -4.782 -1.775 1.00 97.19 103 ARG A N 1
ATOM 846 C CA . ARG A 1 103 ? 3.040 -5.088 -0.403 1.00 97.19 103 ARG A CA 1
ATOM 847 C C . ARG A 1 103 ? 1.837 -5.265 0.496 1.00 97.19 103 ARG A C 1
ATOM 849 O O . ARG A 1 103 ? 0.977 -4.390 0.585 1.00 97.19 103 ARG A O 1
ATOM 856 N N . ARG A 1 104 ? 1.840 -6.365 1.243 1.00 97.12 104 ARG A N 1
ATOM 857 C CA . ARG A 1 104 ? 0.960 -6.552 2.390 1.00 97.12 104 ARG A CA 1
ATOM 858 C C . ARG A 1 104 ? 1.666 -6.103 3.663 1.00 97.12 104 ARG A C 1
ATOM 860 O O . ARG A 1 104 ? 2.722 -6.630 4.005 1.00 97.12 104 ARG A O 1
ATOM 867 N N . PHE A 1 105 ? 1.078 -5.148 4.372 1.00 98.06 105 PHE A N 1
ATOM 868 C CA . PHE A 1 105 ? 1.536 -4.773 5.707 1.00 98.06 105 PHE A CA 1
ATOM 869 C C . PHE A 1 105 ? 0.868 -5.665 6.753 1.00 98.06 105 PHE A C 1
ATOM 871 O O . PHE A 1 105 ? -0.281 -6.081 6.591 1.00 98.06 105 PHE A O 1
ATOM 878 N N . THR A 1 106 ? 1.593 -5.989 7.822 1.00 98.19 106 THR A N 1
ATOM 879 C CA . THR A 1 106 ? 1.029 -6.805 8.898 1.00 98.19 106 THR A CA 1
ATOM 880 C C . THR A 1 106 ? -0.037 -6.006 9.652 1.00 98.19 106 THR A C 1
ATOM 882 O O . THR A 1 106 ? 0.134 -4.798 9.844 1.00 98.19 106 THR A O 1
ATOM 885 N N . PRO A 1 107 ? -1.111 -6.652 10.141 1.00 97.88 107 PRO A N 1
ATOM 886 C CA . PRO A 1 107 ? -2.090 -5.986 11.000 1.00 97.88 107 PRO A CA 1
ATOM 887 C C . PRO A 1 107 ? -1.453 -5.286 12.207 1.00 97.88 107 PRO A C 1
ATOM 889 O O . PRO A 1 107 ? -1.865 -4.188 12.557 1.00 97.88 107 PRO A O 1
ATOM 892 N N . ALA A 1 108 ? -0.402 -5.878 12.786 1.00 97.81 108 ALA A N 1
ATOM 893 C CA . ALA A 1 108 ? 0.339 -5.292 13.900 1.00 97.81 108 ALA A CA 1
ATOM 894 C C . ALA A 1 108 ? 1.012 -3.960 13.529 1.00 97.81 108 ALA A C 1
ATOM 896 O O . ALA A 1 108 ? 0.911 -2.997 14.283 1.00 97.81 108 ALA A O 1
ATOM 897 N N . LEU A 1 109 ? 1.656 -3.875 12.358 1.00 98.00 109 LEU A N 1
ATOM 898 C CA . LEU A 1 109 ? 2.257 -2.623 11.893 1.00 98.00 109 LEU A CA 1
ATOM 899 C C . LEU A 1 109 ? 1.187 -1.563 11.612 1.00 98.00 109 LEU A C 1
ATOM 901 O O . LEU A 1 109 ? 1.364 -0.407 11.983 1.00 98.00 109 LEU A O 1
ATOM 905 N N . ILE A 1 110 ? 0.078 -1.957 10.978 1.00 98.38 110 ILE A N 1
ATOM 906 C CA . ILE A 1 110 ? -1.046 -1.051 10.713 1.00 98.38 110 ILE A CA 1
ATOM 907 C C . ILE A 1 110 ? -1.594 -0.485 12.023 1.00 98.38 110 ILE A C 1
ATOM 909 O O . ILE A 1 110 ? -1.701 0.730 12.142 1.00 98.38 110 ILE A O 1
ATOM 913 N N . ALA A 1 111 ? -1.860 -1.337 13.016 1.00 97.06 111 ALA A N 1
ATOM 914 C CA . ALA A 1 111 ? -2.351 -0.914 14.325 1.00 97.06 111 ALA A CA 1
ATOM 915 C C . ALA A 1 111 ? -1.351 -0.006 15.064 1.00 97.06 111 ALA A C 1
ATOM 917 O O . ALA A 1 111 ? -1.753 0.991 15.655 1.00 97.06 111 ALA A O 1
ATOM 918 N N . ALA A 1 112 ? -0.049 -0.306 14.996 1.00 96.25 112 ALA A N 1
ATOM 919 C CA . ALA A 1 112 ? 0.982 0.518 15.628 1.00 96.25 112 ALA A CA 1
ATOM 920 C C . ALA A 1 112 ? 1.051 1.932 15.025 1.00 96.25 112 ALA A C 1
ATOM 922 O O . ALA A 1 112 ? 1.142 2.919 15.754 1.00 96.25 112 ALA A O 1
ATOM 923 N N . VAL A 1 113 ? 0.975 2.048 13.694 1.00 95.50 113 VAL A N 1
ATOM 924 C CA . VAL A 1 113 ? 0.945 3.354 13.015 1.00 95.50 113 VAL A CA 1
ATOM 925 C C . VAL A 1 113 ? -0.373 4.080 13.273 1.00 95.50 113 VAL A C 1
ATOM 927 O O . VAL A 1 113 ? -0.371 5.297 13.453 1.00 95.50 113 VAL A O 1
ATOM 930 N N . ASP A 1 114 ? -1.488 3.351 13.324 1.00 95.75 114 ASP A N 1
ATOM 931 C CA . ASP A 1 114 ? -2.792 3.926 13.641 1.00 95.75 114 ASP A CA 1
ATOM 932 C C . ASP A 1 114 ? -2.796 4.569 15.031 1.00 95.75 114 ASP A C 1
ATOM 934 O O . ASP A 1 114 ? -3.148 5.743 15.164 1.00 95.75 114 ASP A O 1
ATOM 938 N N . ALA A 1 115 ? -2.281 3.847 16.031 1.00 93.19 115 ALA A N 1
ATOM 939 C CA . ALA A 1 115 ? -2.110 4.339 17.394 1.00 93.19 115 ALA A CA 1
ATOM 940 C C . ALA A 1 115 ? -1.171 5.555 17.454 1.00 93.19 115 ALA A C 1
ATOM 942 O O . ALA A 1 115 ? -1.484 6.545 18.117 1.00 93.19 115 ALA A O 1
ATOM 943 N N . LEU A 1 116 ? -0.053 5.536 16.715 1.00 91.88 116 LEU A N 1
ATOM 944 C CA . LEU A 1 116 ? 0.842 6.695 16.603 1.00 91.88 116 LEU A CA 1
ATOM 945 C C . LEU A 1 116 ? 0.097 7.935 16.070 1.00 91.88 116 LEU A C 1
ATOM 947 O O . LEU A 1 116 ? 0.330 9.046 16.546 1.00 91.88 116 LEU A O 1
ATOM 951 N N . PHE A 1 117 ? -0.821 7.766 15.113 1.00 90.31 117 PHE A N 1
ATOM 952 C CA . PHE A 1 117 ? -1.653 8.864 14.604 1.00 90.31 117 PHE A CA 1
ATOM 953 C C . PHE A 1 117 ? -2.722 9.343 15.594 1.00 90.31 117 PHE A C 1
ATOM 955 O O . PHE A 1 117 ? -3.209 10.462 15.444 1.00 90.31 117 PHE A O 1
ATOM 962 N N . GLU A 1 118 ? -3.072 8.544 16.603 1.00 86.88 118 GLU A N 1
ATOM 963 C CA . GLU A 1 118 ? -3.936 8.952 17.728 1.00 86.88 118 GLU A CA 1
ATOM 964 C C . GLU A 1 118 ? -3.154 9.631 18.857 1.00 86.88 118 GLU A C 1
ATOM 966 O O . GLU A 1 118 ? -3.742 10.076 19.840 1.00 86.88 118 GLU A O 1
ATOM 971 N N . GLY A 1 119 ? -1.834 9.760 18.701 1.00 81.38 119 GLY A N 1
ATOM 972 C CA . GLY A 1 119 ? -0.954 10.361 19.697 1.00 81.38 119 GLY A CA 1
ATOM 973 C C . GLY A 1 119 ? -0.401 9.363 20.713 1.00 81.38 119 GLY A C 1
ATOM 974 O O . GLY A 1 119 ? 0.167 9.795 21.716 1.00 81.38 119 GLY A O 1
ATOM 975 N N . ALA A 1 120 ? -0.528 8.052 20.472 1.00 76.06 120 ALA A N 1
ATOM 976 C CA . ALA A 1 120 ? 0.160 7.055 21.284 1.00 76.06 120 ALA A CA 1
ATOM 977 C C . ALA A 1 120 ? 1.682 7.237 21.181 1.00 76.06 120 ALA A C 1
ATOM 979 O O . ALA A 1 120 ? 2.227 7.535 20.112 1.00 76.06 120 ALA A O 1
ATOM 980 N N . GLN A 1 121 ? 2.372 7.060 22.306 1.00 65.69 121 GLN A N 1
ATOM 981 C CA . GLN A 1 121 ? 3.828 7.126 22.343 1.00 65.69 121 GLN A CA 1
ATOM 982 C C . GLN A 1 121 ? 4.410 5.835 21.766 1.00 65.69 121 GLN A C 1
ATOM 984 O O . GLN A 1 121 ? 3.937 4.743 22.072 1.00 65.69 121 GLN A O 1
ATOM 989 N N . VAL A 1 122 ? 5.433 5.964 20.925 1.00 58.25 122 VAL A N 1
ATOM 990 C CA . VAL A 1 122 ? 6.237 4.825 20.477 1.00 58.25 122 VAL A CA 1
ATOM 991 C C . VAL A 1 122 ? 7.494 4.836 21.332 1.00 58.25 122 VAL A C 1
ATOM 993 O O . VAL A 1 122 ? 8.290 5.772 21.225 1.00 58.25 122 VAL A O 1
ATOM 996 N N . ASP A 1 123 ? 7.635 3.843 22.207 1.00 51.41 123 ASP A N 1
ATOM 997 C CA . ASP A 1 123 ? 8.866 3.645 22.969 1.00 51.41 123 ASP A CA 1
ATOM 998 C C . ASP A 1 123 ? 9.991 3.284 21.988 1.00 51.41 123 ASP A C 1
ATOM 1000 O O . ASP A 1 123 ? 9.822 2.424 21.120 1.00 51.41 123 ASP A O 1
ATOM 1004 N N . ALA A 1 124 ? 11.095 4.027 22.077 1.00 46.84 124 ALA A N 1
ATOM 1005 C CA . ALA A 1 124 ? 12.255 3.920 21.193 1.00 46.84 124 ALA A CA 1
ATOM 1006 C C . ALA A 1 124 ? 13.217 2.808 21.625 1.00 46.84 124 ALA A C 1
ATOM 1008 O O . ALA A 1 124 ? 13.394 2.629 22.852 1.00 46.84 124 ALA A O 1
#

Radius of gyration: 15.96 Å; chains: 1; bounding box: 35×30×45 Å

Secondary structure (DSSP, 8-state):
-----S------SEEEEETTEEEEEEEE-----SSGGGGSHHHHHHHHHHTTHHHHHHHHHHHHHHHHTTT-TT--HHHHEEEEEEEETTTTTSSTTTTEEEEPPPHHHHHHHHHHHTT-----

Sequence (124 aa):
MRELRGLMKGYVDLVFAFDGRYHVLDYKTNFLGTRSADYRSEALDAAMREHHYGLQALIYSVALHRYLGRRLDDYDPARHLGEAWYLFVRALGLDGDTGLWRRRFTPALIAAVDALFEGAQVDA

pLDDT: mean 93.09, std 10.31, range [46.84, 98.75]

Foldseek 3Di:
DDADDDDDDDDFPDWDDDPQAIETEDEAQDDQDDDLVSQDDVNVVVVCVVVVVVVVQLVVLLVVLVVCVVPPPPDDCVRYHDKYWYANPVNPPVDPCGRIDIDDDDPVSSVVVNCSVVRDDDDD